Protein AF-A0A392SKK2-F1 (afdb_monomer_lite)

pLDDT: mean 90.46, std 10.31, range [44.03, 98.56]

Foldseek 3Di:
DDDDDPRVLVVLLCQLLQVPPPFFRDNVSLVVLVVCLVVCPPPPVCDDVNNVSSVVSNVSNVCSVVVDCRNPPGDDPVVVVVVVVVVPDDPPPD

Radius of gyration: 17.09 Å; chains: 1; bounding box: 43×26×50 Å

Structure (mmCIF, N/CA/C/O backbone):
data_AF-A0A392SKK2-F1
#
_entry.id   AF-A0A392SKK2-F1
#
loop_
_atom_site.group_PDB
_atom_site.id
_atom_site.type_symbol
_atom_site.label_atom_id
_atom_site.label_alt_id
_atom_site.label_comp_id
_atom_site.label_asym_id
_atom_site.label_entity_id
_atom_site.label_seq_id
_atom_site.pdbx_PDB_ins_code
_atom_site.Cartn_x
_atom_site.Cartn_y
_atom_site.Cartn_z
_atom_site.occupancy
_atom_site.B_iso_or_equiv
_atom_site.auth_seq_id
_atom_site.auth_comp_id
_atom_site.auth_asym_id
_atom_site.auth_atom_id
_atom_site.pdbx_PDB_model_num
ATOM 1 N N . PHE A 1 1 ? -8.626 -15.984 -4.233 1.00 87.62 1 PHE A N 1
ATOM 2 C CA . PHE A 1 1 ? -7.680 -15.777 -3.119 1.00 87.62 1 PHE A CA 1
ATOM 3 C C . PHE A 1 1 ? -8.464 -15.357 -1.891 1.00 87.62 1 PHE A C 1
ATOM 5 O O . PHE A 1 1 ? -9.396 -14.575 -2.051 1.00 87.62 1 PHE A O 1
ATOM 12 N N . LEU A 1 2 ? -8.156 -15.904 -0.712 1.00 97.50 2 LEU A N 1
ATOM 13 C CA . LEU A 1 2 ? -8.936 -15.644 0.495 1.00 97.50 2 LEU A CA 1
ATOM 14 C C . LEU A 1 2 ? -8.051 -15.733 1.745 1.00 97.50 2 LEU A C 1
ATOM 16 O O . LEU A 1 2 ? -7.387 -16.743 1.951 1.00 97.50 2 LEU A O 1
ATOM 20 N N . LEU A 1 3 ? -8.048 -14.667 2.549 1.00 97.94 3 LEU A N 1
ATOM 21 C CA . LEU A 1 3 ? -7.314 -14.540 3.810 1.00 97.94 3 LEU A CA 1
ATOM 22 C C . LEU A 1 3 ? -8.225 -13.919 4.869 1.00 97.94 3 LEU A C 1
ATOM 24 O O . LEU A 1 3 ? -9.145 -13.168 4.536 1.00 97.94 3 LEU A O 1
ATOM 28 N N . TYR A 1 4 ? -7.936 -14.173 6.143 1.00 98.12 4 TYR A N 1
ATOM 29 C CA . TYR A 1 4 ? -8.743 -13.683 7.258 1.00 98.12 4 TYR A CA 1
ATOM 30 C C . TYR A 1 4 ? -7.910 -12.877 8.254 1.00 98.12 4 TYR A C 1
ATOM 32 O O . TYR A 1 4 ? -6.750 -13.186 8.513 1.00 98.12 4 TYR A O 1
ATOM 40 N N . ASN A 1 5 ? -8.528 -11.858 8.857 1.00 97.69 5 ASN A N 1
ATOM 41 C CA . ASN A 1 5 ? -8.019 -11.137 10.028 1.00 97.69 5 ASN A CA 1
ATOM 42 C C . ASN A 1 5 ? 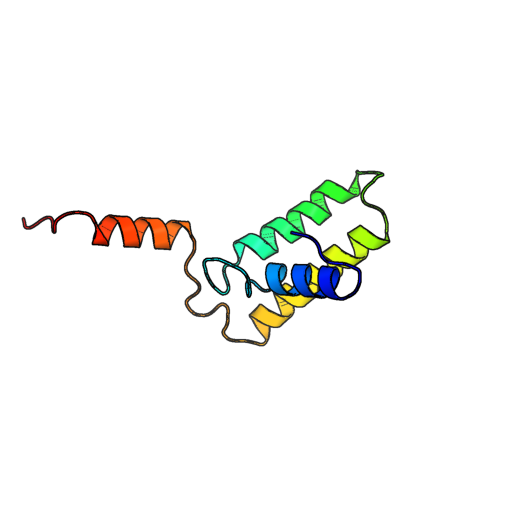-6.544 -10.705 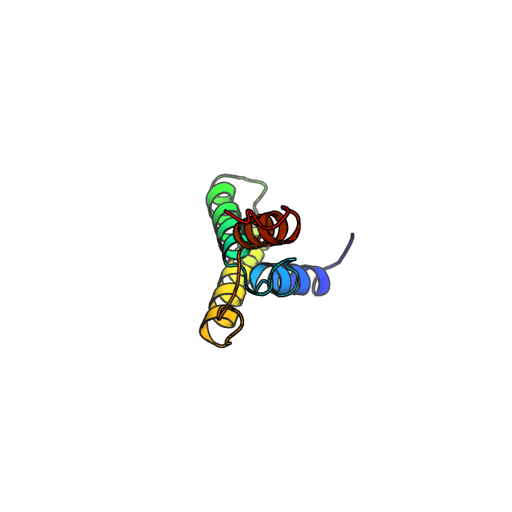9.907 1.00 97.69 5 ASN A C 1
ATOM 44 O O . ASN A 1 5 ? -6.216 -9.791 9.145 1.00 97.69 5 ASN A O 1
ATOM 48 N N . LYS A 1 6 ? -5.656 -11.353 10.674 1.00 98.25 6 LYS A N 1
ATOM 49 C CA . LYS A 1 6 ? -4.225 -11.050 10.717 1.00 98.25 6 LYS A CA 1
ATOM 50 C C . LYS A 1 6 ? -3.558 -11.295 9.368 1.00 98.25 6 LYS A C 1
ATOM 52 O O . LYS A 1 6 ? -2.771 -10.454 8.954 1.00 98.25 6 LYS A O 1
ATOM 57 N N . ASP A 1 7 ? -3.925 -12.359 8.661 1.00 98.06 7 ASP A N 1
ATOM 58 C CA . ASP A 1 7 ? -3.334 -12.677 7.360 1.00 98.06 7 ASP A CA 1
ATOM 59 C C . ASP A 1 7 ? -3.779 -11.665 6.303 1.00 98.06 7 ASP A C 1
ATOM 61 O O . ASP A 1 7 ? -2.962 -11.163 5.540 1.00 98.06 7 ASP A O 1
ATOM 65 N N . ALA A 1 8 ? -5.054 -11.262 6.321 1.00 98.31 8 ALA A N 1
ATOM 66 C CA . ALA A 1 8 ? -5.554 -10.202 5.442 1.00 98.31 8 ALA A CA 1
ATOM 67 C C . ALA A 1 8 ? -4.866 -8.850 5.717 1.00 98.31 8 ALA A C 1
ATOM 69 O O . ALA A 1 8 ? -4.553 -8.101 4.792 1.00 98.31 8 ALA A O 1
ATOM 70 N N . THR A 1 9 ? -4.600 -8.554 6.993 1.00 98.31 9 THR A N 1
ATOM 71 C CA . THR A 1 9 ? -3.887 -7.344 7.427 1.00 98.31 9 THR A CA 1
ATOM 72 C C . THR A 1 9 ? -2.420 -7.378 7.000 1.00 98.31 9 THR A C 1
ATOM 74 O O . THR A 1 9 ? -1.898 -6.399 6.472 1.00 98.31 9 THR A O 1
ATOM 77 N N . GLN A 1 10 ? -1.763 -8.521 7.189 1.00 98.25 10 GLN A N 1
ATOM 78 C CA . GLN A 1 10 ? -0.385 -8.753 6.776 1.00 98.25 10 GLN A CA 1
ATOM 79 C C . GLN A 1 10 ? -0.234 -8.609 5.260 1.00 98.25 10 GLN A C 1
ATOM 81 O O . GLN A 1 10 ? 0.665 -7.908 4.800 1.00 98.25 10 GLN A O 1
ATOM 86 N N . HIS A 1 11 ? -1.152 -9.198 4.498 1.00 97.50 11 HIS A N 1
ATOM 87 C CA . HIS A 1 11 ? -1.145 -9.136 3.044 1.00 97.50 11 HIS A CA 1
ATOM 88 C C . HIS A 1 11 ? -1.277 -7.697 2.534 1.00 97.50 11 HIS A C 1
ATOM 90 O O . HIS A 1 11 ? -0.430 -7.236 1.776 1.00 97.50 11 HIS A O 1
ATOM 96 N N . ILE A 1 12 ? -2.254 -6.909 3.009 1.00 97.38 12 ILE A N 1
ATOM 97 C CA . ILE A 1 12 ? -2.366 -5.507 2.560 1.00 97.38 12 ILE A CA 1
ATOM 98 C C . ILE A 1 12 ? -1.143 -4.661 2.957 1.00 97.38 12 ILE A C 1
ATOM 100 O O . ILE A 1 12 ? -0.790 -3.717 2.243 1.00 97.38 12 ILE A O 1
ATOM 104 N N . PHE A 1 13 ? -0.456 -4.994 4.054 1.00 97.69 13 PHE A N 1
ATOM 105 C CA . PHE A 1 13 ? 0.810 -4.357 4.427 1.00 97.69 13 PHE A CA 1
ATOM 106 C C . PHE A 1 13 ? 1.950 -4.744 3.480 1.00 97.69 13 PHE A C 1
ATOM 108 O O . PHE A 1 13 ? 2.686 -3.859 3.047 1.00 97.69 13 PHE A O 1
ATOM 115 N N . GLN A 1 14 ? 2.065 -6.021 3.110 1.00 95.50 14 GLN A N 1
ATOM 116 C CA . GLN A 1 14 ? 3.049 -6.511 2.139 1.00 95.50 14 GLN A CA 1
ATOM 117 C C . GLN A 1 14 ? 2.818 -5.915 0.746 1.00 95.50 14 GLN A C 1
ATOM 119 O O . GLN A 1 14 ? 3.758 -5.398 0.139 1.00 95.50 14 GLN A O 1
ATOM 124 N N . VAL A 1 15 ? 1.564 -5.877 0.289 1.00 94.75 15 VAL A N 1
ATOM 125 C CA . VAL A 1 15 ? 1.149 -5.210 -0.952 1.00 94.75 15 VAL A CA 1
ATOM 126 C C . VAL A 1 15 ? 1.504 -3.720 -0.910 1.00 94.75 15 VAL A C 1
ATOM 128 O O . VAL A 1 15 ? 2.180 -3.222 -1.805 1.00 94.75 15 VAL A O 1
ATOM 131 N N . SER A 1 16 ? 1.142 -3.000 0.159 1.00 95.19 16 SER A N 1
ATOM 132 C CA . SER A 1 16 ? 1.436 -1.558 0.288 1.00 95.19 16 SER A CA 1
ATOM 133 C C . SER A 1 16 ? 2.931 -1.243 0.399 1.00 95.19 16 SER A C 1
ATOM 135 O O . SER A 1 16 ? 3.359 -0.146 0.035 1.00 95.19 16 SER A O 1
ATOM 137 N N . ALA A 1 17 ? 3.721 -2.186 0.913 1.00 93.69 17 ALA A N 1
ATOM 138 C CA . ALA A 1 17 ? 5.177 -2.118 0.951 1.00 93.69 17 ALA A CA 1
ATOM 139 C C . ALA A 1 17 ? 5.834 -2.467 -0.398 1.00 93.69 17 ALA A C 1
ATOM 141 O O . ALA A 1 17 ? 7.027 -2.225 -0.566 1.00 93.69 17 ALA A O 1
ATOM 142 N N . GLY A 1 18 ? 5.072 -3.002 -1.359 1.00 90.38 18 GLY A N 1
ATOM 143 C CA . GLY A 1 18 ? 5.575 -3.434 -2.662 1.00 90.38 18 GLY A CA 1
ATOM 144 C C . GLY A 1 18 ? 6.325 -4.768 -2.628 1.00 90.38 18 GLY A C 1
ATOM 145 O O . GLY A 1 18 ? 7.052 -5.052 -3.573 1.00 90.38 18 GLY A O 1
ATOM 146 N N . LEU A 1 19 ? 6.169 -5.564 -1.560 1.00 89.62 19 LEU A N 1
ATOM 147 C CA . LEU A 1 19 ? 6.814 -6.877 -1.391 1.00 89.62 19 LEU A CA 1
ATOM 148 C C . LEU A 1 19 ? 6.169 -7.969 -2.253 1.00 89.62 19 LEU A C 1
ATOM 150 O O . LEU A 1 19 ? 6.836 -8.919 -2.640 1.00 89.62 19 LEU A O 1
ATOM 154 N N . GLU A 1 20 ? 4.881 -7.820 -2.556 1.00 82.31 20 GLU A N 1
ATOM 155 C CA . GLU A 1 20 ? 4.107 -8.741 -3.402 1.00 82.31 20 GLU A CA 1
ATOM 156 C C . GLU A 1 20 ? 3.776 -8.119 -4.770 1.00 82.31 20 GLU A C 1
ATOM 158 O O . GLU A 1 20 ? 2.753 -8.417 -5.381 1.00 82.31 20 GLU A O 1
ATOM 163 N N . SER A 1 21 ? 4.629 -7.207 -5.244 1.00 80.69 21 SER A N 1
ATOM 164 C CA . SER A 1 21 ? 4.512 -6.597 -6.571 1.00 80.69 21 SER A CA 1
ATOM 165 C C . SER A 1 21 ? 5.319 -7.382 -7.606 1.00 80.69 21 SER A C 1
ATOM 167 O O . SER A 1 21 ? 6.395 -7.889 -7.292 1.00 80.69 21 SER A O 1
ATOM 169 N N . LEU A 1 22 ? 4.845 -7.408 -8.861 1.00 77.38 22 LEU A N 1
ATOM 170 C CA . LEU A 1 22 ? 5.628 -7.893 -10.011 1.00 77.38 22 LEU A CA 1
ATOM 171 C C . LEU A 1 22 ? 6.965 -7.158 -10.131 1.00 77.38 22 LEU A C 1
ATOM 173 O O . LEU A 1 22 ? 7.954 -7.739 -10.569 1.00 77.38 22 LEU A O 1
ATOM 177 N N . VAL A 1 23 ? 6.979 -5.889 -9.719 1.00 79.88 23 VAL A N 1
ATOM 178 C CA . VAL A 1 23 ? 8.199 -5.109 -9.583 1.00 79.88 23 VAL A CA 1
ATOM 179 C C . VAL A 1 23 ? 8.392 -4.709 -8.130 1.00 79.88 23 VAL A C 1
ATOM 181 O O . VAL A 1 23 ? 7.655 -3.879 -7.583 1.00 79.88 23 VAL A O 1
ATOM 184 N N . LEU A 1 24 ? 9.391 -5.331 -7.505 1.00 79.81 24 LEU A N 1
ATOM 185 C CA . LEU A 1 24 ? 9.710 -5.143 -6.098 1.00 79.81 24 LEU A CA 1
ATOM 186 C C . LEU A 1 24 ? 9.966 -3.660 -5.803 1.00 79.81 24 LEU A C 1
ATOM 188 O O . LEU A 1 24 ? 10.781 -3.011 -6.455 1.00 79.81 24 LEU A O 1
ATOM 192 N N . GLY A 1 25 ? 9.252 -3.121 -4.813 1.00 72.62 25 GLY A N 1
ATOM 193 C CA . GLY A 1 25 ? 9.449 -1.739 -4.373 1.00 72.62 25 GLY A CA 1
ATOM 194 C C . GLY A 1 25 ? 8.878 -0.659 -5.296 1.00 72.62 25 GLY A C 1
ATOM 195 O O . GLY A 1 25 ? 9.168 0.524 -5.090 1.00 72.62 25 GLY A O 1
ATOM 196 N N . GLU A 1 26 ? 8.033 -1.001 -6.272 1.00 83.81 26 GLU A N 1
ATOM 197 C CA . GLU A 1 26 ? 7.327 -0.009 -7.088 1.00 83.81 26 GLU A CA 1
ATOM 198 C C . GLU A 1 26 ? 6.443 0.917 -6.220 1.00 83.81 26 GLU A C 1
ATOM 200 O O . GLU A 1 26 ? 5.670 0.487 -5.362 1.00 83.81 26 GLU A O 1
ATOM 205 N N . GLY A 1 27 ? 6.547 2.235 -6.430 1.00 82.50 27 GLY A N 1
ATOM 206 C CA . GLY A 1 27 ? 5.819 3.236 -5.633 1.00 82.50 27 GLY A CA 1
ATOM 207 C C . GLY A 1 27 ? 4.341 3.423 -6.006 1.00 82.50 27 GLY A C 1
ATOM 208 O O . GLY A 1 27 ? 3.609 4.131 -5.302 1.00 82.50 27 GLY A O 1
ATOM 209 N N . GLN A 1 28 ? 3.892 2.822 -7.110 1.00 88.38 28 GLN A N 1
ATOM 210 C CA . GLN A 1 28 ? 2.539 2.999 -7.637 1.00 88.38 28 GLN A CA 1
ATOM 211 C C . GLN A 1 28 ? 1.481 2.387 -6.716 1.00 88.38 28 GLN A C 1
ATOM 213 O O . GLN A 1 28 ? 0.488 3.054 -6.419 1.00 88.38 28 GLN A O 1
ATOM 218 N N . ILE A 1 29 ? 1.728 1.190 -6.171 1.00 91.19 29 ILE A N 1
ATOM 219 C CA . ILE A 1 29 ? 0.779 0.509 -5.277 1.00 91.19 29 ILE A CA 1
ATOM 220 C C . ILE A 1 29 ? 0.486 1.365 -4.039 1.00 91.19 29 ILE A C 1
ATOM 222 O O . ILE A 1 29 ? -0.671 1.639 -3.723 1.00 91.19 29 ILE A O 1
ATOM 226 N N . LEU A 1 30 ? 1.517 1.903 -3.379 1.00 94.19 30 LEU A N 1
ATOM 227 C CA . LEU A 1 30 ? 1.328 2.798 -2.231 1.00 94.19 30 LEU A CA 1
ATOM 228 C C . LEU A 1 30 ? 0.509 4.052 -2.597 1.00 94.19 30 LEU A C 1
ATOM 230 O O . LEU A 1 30 ? -0.248 4.572 -1.773 1.00 94.19 30 LEU A O 1
ATOM 234 N N . SER A 1 31 ? 0.648 4.551 -3.827 1.00 94.44 31 SER A N 1
ATOM 235 C CA . SER A 1 31 ? -0.135 5.688 -4.325 1.00 94.44 31 SER A CA 1
ATOM 236 C C . SER A 1 31 ? -1.603 5.315 -4.556 1.00 94.44 31 SER A C 1
ATOM 238 O O . SER A 1 31 ? -2.490 6.084 -4.184 1.00 94.44 31 SER A O 1
ATOM 240 N N . GLN A 1 32 ? -1.877 4.113 -5.062 1.00 95.62 32 GLN A N 1
ATOM 241 C CA . GLN A 1 32 ? -3.235 3.581 -5.198 1.00 95.62 32 GLN A CA 1
ATOM 242 C C . GLN A 1 32 ? -3.910 3.393 -3.832 1.00 95.62 32 GLN A C 1
ATOM 244 O O . GLN A 1 32 ? -5.054 3.804 -3.652 1.00 95.62 32 GLN A O 1
ATOM 249 N N . VAL A 1 33 ? -3.195 2.879 -2.826 1.00 97.00 33 VAL A N 1
ATOM 250 C CA . VAL A 1 33 ? -3.729 2.720 -1.458 1.00 97.00 33 VAL A CA 1
ATOM 251 C C . VAL A 1 33 ? -4.111 4.078 -0.849 1.00 97.00 33 VAL A C 1
ATOM 253 O O . VAL A 1 33 ? -5.177 4.214 -0.244 1.00 97.00 33 VAL A O 1
ATOM 256 N N . LYS A 1 34 ? -3.298 5.125 -1.063 1.00 97.81 34 LYS A N 1
ATOM 257 C CA . LYS A 1 34 ? -3.654 6.508 -0.681 1.00 97.81 34 LYS A CA 1
ATOM 258 C C . LYS A 1 34 ? -4.914 6.994 -1.397 1.00 97.81 34 LYS A C 1
ATOM 260 O O . LYS A 1 34 ? -5.753 7.644 -0.771 1.00 97.81 34 LYS A O 1
ATOM 265 N N . GLN A 1 35 ? -5.054 6.676 -2.682 1.00 98.00 35 GLN A N 1
ATOM 266 C CA . GLN A 1 35 ? -6.222 7.058 -3.469 1.00 98.00 35 GLN A CA 1
ATOM 267 C C . GLN A 1 35 ? -7.499 6.373 -2.966 1.00 98.00 35 GLN A C 1
ATOM 269 O O . GLN A 1 35 ? -8.528 7.038 -2.881 1.00 98.00 35 GLN A O 1
ATOM 274 N N . VAL A 1 36 ? -7.437 5.104 -2.546 1.00 98.00 36 VAL A N 1
ATOM 275 C CA . VAL A 1 36 ? -8.581 4.410 -1.926 1.00 98.00 36 VAL A CA 1
ATOM 276 C C . VAL A 1 36 ? -9.052 5.148 -0.676 1.00 98.00 36 VAL A C 1
ATOM 278 O O . VAL A 1 36 ? -10.241 5.426 -0.545 1.00 98.00 36 VAL A O 1
ATOM 281 N N . VAL A 1 37 ? -8.130 5.542 0.212 1.00 97.88 37 VAL A N 1
ATOM 282 C CA . VAL A 1 37 ? -8.494 6.326 1.404 1.00 97.88 37 VAL A CA 1
ATOM 283 C C . VAL A 1 37 ? -9.119 7.662 1.013 1.00 97.88 37 VAL A C 1
ATOM 285 O O . VAL A 1 37 ? -10.106 8.055 1.626 1.00 97.88 37 VAL A O 1
ATOM 288 N N . LYS A 1 38 ? -8.573 8.354 0.004 1.00 97.62 38 LYS A N 1
ATOM 289 C CA . LYS A 1 38 ? -9.095 9.644 -0.472 1.00 97.62 38 LYS A CA 1
ATOM 290 C C . LYS A 1 38 ? -10.520 9.517 -1.017 1.00 97.62 38 LYS A C 1
ATOM 292 O O . LYS A 1 38 ? -11.383 10.289 -0.620 1.00 97.62 38 LYS A O 1
ATOM 297 N N . VAL A 1 39 ? -10.768 8.541 -1.889 1.00 97.62 39 VAL A N 1
ATOM 298 C CA . VAL A 1 39 ? -12.093 8.291 -2.480 1.00 97.62 39 VAL A CA 1
ATOM 299 C C . VAL A 1 39 ? -13.086 7.803 -1.420 1.00 97.62 39 VAL A C 1
ATOM 301 O O . VAL A 1 39 ? -14.245 8.204 -1.428 1.00 97.62 39 VAL A O 1
ATOM 304 N N . GLY A 1 40 ? -12.630 6.992 -0.464 1.00 96.88 40 GLY A N 1
ATOM 305 C CA . GLY A 1 40 ? -13.472 6.407 0.577 1.00 96.88 40 GLY A CA 1
ATOM 306 C C . GLY A 1 40 ? -13.988 7.389 1.633 1.00 96.88 40 GLY A C 1
ATOM 307 O O . GLY A 1 40 ? -14.915 7.041 2.356 1.00 96.88 40 GLY A O 1
ATOM 308 N N . GLN A 1 41 ? -13.451 8.612 1.739 1.00 92.19 41 GLN A N 1
ATOM 309 C CA . GLN A 1 41 ? -13.879 9.580 2.767 1.00 92.19 41 GLN A CA 1
ATOM 310 C C . GLN A 1 41 ? -15.367 9.959 2.692 1.00 92.19 41 GLN A C 1
ATOM 312 O O . GLN A 1 41 ? -15.944 10.301 3.719 1.00 92.19 41 GLN A O 1
ATOM 317 N N . GLY A 1 42 ? -15.985 9.880 1.511 1.00 91.38 42 GLY A N 1
ATOM 318 C CA . GLY A 1 42 ? -17.414 10.148 1.311 1.00 91.38 42 GLY A CA 1
ATOM 319 C C . GLY A 1 42 ? -18.286 8.895 1.196 1.00 91.38 42 GLY A C 1
ATOM 320 O O . GLY A 1 42 ? -19.459 9.004 0.852 1.00 91.38 42 GLY A O 1
ATOM 321 N N . VAL A 1 43 ? -17.731 7.700 1.419 1.00 97.81 43 VAL A N 1
ATOM 322 C CA . VAL A 1 43 ? -18.423 6.431 1.164 1.00 97.81 43 VAL A CA 1
ATOM 323 C C . VAL A 1 43 ? -18.857 5.805 2.484 1.00 97.81 43 VAL A C 1
ATOM 325 O O . VAL A 1 43 ? -18.021 5.358 3.263 1.00 97.81 43 VAL A O 1
ATOM 328 N N . ASN A 1 44 ? -20.170 5.686 2.709 1.00 95.38 44 ASN A N 1
ATOM 329 C CA . ASN A 1 44 ? -20.732 5.111 3.944 1.00 95.38 44 ASN A CA 1
ATOM 330 C C . ASN A 1 44 ? -20.210 3.694 4.252 1.00 95.38 44 ASN A C 1
ATOM 332 O O . ASN A 1 44 ? -20.007 3.342 5.411 1.00 95.38 44 ASN A O 1
ATOM 336 N N . GLY A 1 45 ? -19.951 2.888 3.216 1.00 96.31 45 GLY A N 1
ATOM 337 C CA . GLY A 1 45 ? -19.385 1.542 3.358 1.00 96.31 45 GLY A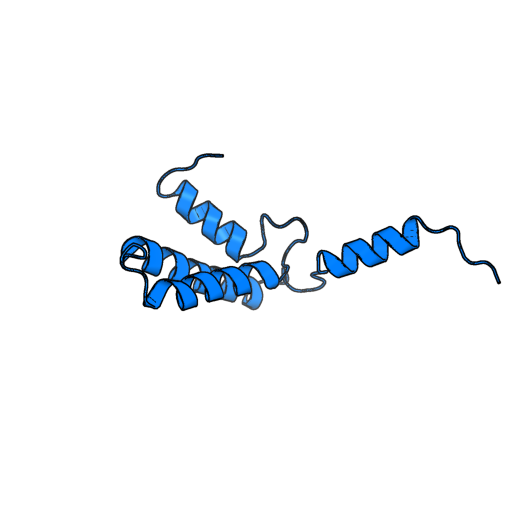 CA 1
ATOM 338 C C . GLY A 1 45 ? -17.902 1.512 3.752 1.00 96.31 45 GLY A C 1
ATOM 339 O O . GLY A 1 45 ? -17.412 0.481 4.210 1.00 96.31 45 GLY A O 1
ATOM 340 N N . PHE A 1 46 ? -17.173 2.627 3.632 1.00 97.62 46 PHE A N 1
ATOM 341 C CA . PHE A 1 46 ? -15.762 2.731 4.013 1.00 97.62 46 PHE A CA 1
ATOM 342 C C . PHE A 1 46 ? -15.620 3.065 5.505 1.00 97.62 46 PHE A C 1
ATOM 344 O O . PHE A 1 46 ? -15.077 4.093 5.914 1.00 97.62 46 PHE A O 1
ATOM 351 N N . GLY A 1 47 ? -16.161 2.170 6.332 1.00 96.94 47 GLY A N 1
ATOM 352 C CA . GLY A 1 47 ? -16.254 2.342 7.776 1.00 96.94 47 GLY A CA 1
ATOM 353 C C . GLY A 1 47 ? -14.901 2.388 8.495 1.00 96.94 47 GLY A C 1
ATOM 354 O O . GLY A 1 47 ? -13.833 2.137 7.931 1.00 96.94 47 GLY A O 1
ATOM 355 N N . ARG A 1 48 ? -14.954 2.672 9.802 1.00 97.06 48 ARG A N 1
ATOM 356 C CA . ARG A 1 48 ? -13.780 2.930 10.656 1.00 97.06 48 ARG A CA 1
ATOM 357 C C . ARG A 1 48 ? -12.703 1.843 10.581 1.00 97.06 48 ARG A C 1
ATOM 359 O O . ARG A 1 48 ? -11.527 2.184 10.506 1.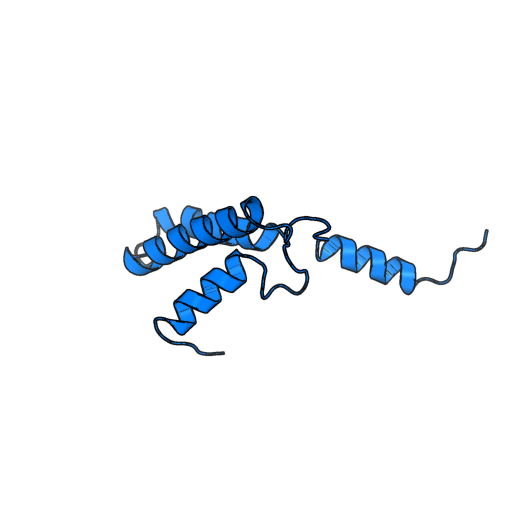00 97.06 48 ARG A O 1
ATOM 366 N N . ASN A 1 49 ? -13.093 0.569 10.577 1.00 97.50 49 ASN A N 1
ATOM 367 C CA . ASN A 1 49 ? -12.144 -0.549 10.576 1.00 97.50 49 ASN A CA 1
ATOM 368 C C . ASN A 1 49 ? -11.351 -0.617 9.265 1.00 97.50 49 ASN A C 1
ATOM 370 O O . ASN A 1 49 ? -10.124 -0.664 9.291 1.00 97.50 49 ASN A O 1
ATOM 374 N N . ILE A 1 50 ? -12.037 -0.542 8.121 1.00 98.00 50 ILE A N 1
ATOM 375 C CA . ILE A 1 50 ? -11.389 -0.569 6.803 1.00 98.00 50 ILE A CA 1
ATOM 376 C C . ILE A 1 50 ? -10.572 0.709 6.581 1.00 98.00 50 ILE A C 1
ATOM 378 O O . ILE A 1 50 ? -9.407 0.636 6.201 1.00 98.00 50 ILE A O 1
ATOM 382 N N . SER A 1 51 ? -11.124 1.882 6.903 1.00 97.94 51 SER A N 1
ATOM 383 C CA . SER A 1 51 ? -10.396 3.154 6.808 1.00 97.94 51 SER A CA 1
ATOM 384 C C . SER A 1 51 ? -9.132 3.162 7.676 1.00 97.94 51 SER A C 1
ATOM 386 O O . SER A 1 51 ? -8.064 3.580 7.226 1.00 97.94 51 SER A O 1
ATOM 388 N N . GLY A 1 52 ? -9.226 2.647 8.906 1.00 98.25 52 GLY A N 1
ATOM 389 C CA . GLY A 1 52 ? -8.098 2.493 9.821 1.00 98.25 52 GLY A CA 1
ATOM 390 C C . GLY A 1 52 ? -7.028 1.541 9.288 1.00 98.25 52 GLY A C 1
ATOM 391 O O . GLY A 1 52 ? -5.845 1.880 9.343 1.00 98.25 52 GLY A O 1
ATOM 392 N N . LEU A 1 53 ? -7.434 0.401 8.721 1.00 98.50 53 LEU A N 1
ATOM 393 C CA . LEU A 1 53 ? -6.532 -0.576 8.110 1.00 98.50 53 LEU A CA 1
ATOM 394 C C . LEU A 1 53 ? -5.759 0.029 6.930 1.00 98.50 53 LEU A C 1
ATOM 396 O O . LEU A 1 53 ? -4.532 -0.038 6.903 1.00 98.50 53 LEU A O 1
ATOM 400 N N . PHE A 1 54 ? -6.448 0.692 5.997 1.00 98.50 54 PHE A N 1
ATOM 401 C CA . PHE A 1 54 ? -5.803 1.318 4.838 1.00 98.50 54 PHE A CA 1
ATOM 402 C C . PHE A 1 54 ? -4.874 2.473 5.241 1.00 98.50 54 PHE A C 1
ATOM 404 O O . PHE A 1 54 ? -3.782 2.610 4.691 1.00 98.50 54 PHE A O 1
ATOM 411 N N . LYS A 1 55 ? -5.253 3.286 6.237 1.00 98.50 55 LYS A N 1
ATOM 412 C CA . LYS A 1 55 ? -4.368 4.332 6.779 1.00 98.50 55 LYS A CA 1
ATOM 413 C C . LYS A 1 55 ? -3.100 3.742 7.404 1.00 98.50 55 LYS A C 1
ATOM 415 O O . LYS A 1 55 ? -2.017 4.270 7.159 1.00 98.50 55 LYS A O 1
ATOM 420 N N . HIS A 1 56 ? -3.208 2.638 8.146 1.00 98.56 56 HIS A N 1
ATOM 421 C CA . HIS A 1 56 ? -2.034 1.933 8.673 1.00 98.56 56 HIS A CA 1
ATOM 422 C C . HIS A 1 56 ? -1.175 1.337 7.559 1.00 98.56 56 HIS A C 1
ATOM 424 O O . HIS A 1 56 ? 0.045 1.466 7.611 1.00 98.56 56 HIS A O 1
ATOM 430 N N . ALA A 1 57 ? -1.789 0.770 6.522 1.00 98.31 57 ALA A N 1
ATOM 431 C CA . ALA A 1 57 ? -1.070 0.229 5.376 1.00 98.31 57 ALA A CA 1
ATOM 432 C C . ALA A 1 57 ? -0.234 1.307 4.658 1.00 98.31 57 ALA A C 1
ATOM 434 O O . ALA A 1 57 ? 0.915 1.060 4.294 1.00 98.31 57 ALA A O 1
ATOM 435 N N . ILE A 1 58 ? -0.747 2.543 4.558 1.00 98.50 58 ILE A N 1
ATOM 436 C CA . ILE A 1 58 ? 0.018 3.693 4.043 1.00 98.50 58 ILE A CA 1
ATOM 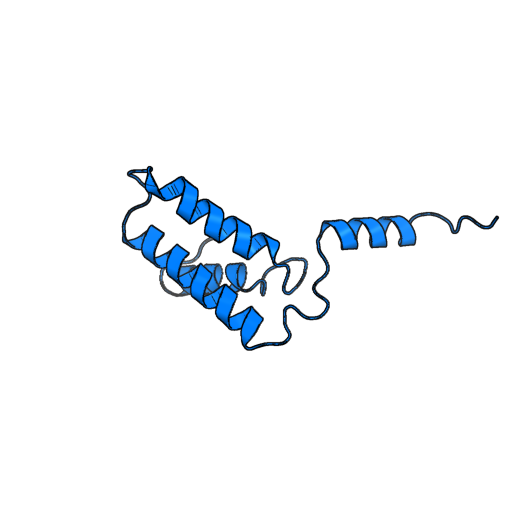437 C C . ILE A 1 58 ? 1.233 3.994 4.928 1.00 98.50 58 ILE A C 1
ATOM 439 O O . ILE A 1 58 ? 2.319 4.254 4.407 1.00 98.50 58 ILE A O 1
ATOM 443 N N . THR A 1 59 ? 1.065 3.987 6.252 1.00 98.56 59 THR A N 1
ATOM 444 C CA . THR A 1 59 ? 2.168 4.206 7.198 1.00 98.56 59 THR A CA 1
ATOM 445 C C . THR A 1 59 ? 3.232 3.120 7.067 1.00 98.56 59 THR A C 1
ATOM 447 O O . THR A 1 59 ? 4.412 3.447 6.965 1.00 98.56 59 THR A O 1
ATOM 450 N N . VAL A 1 60 ? 2.829 1.848 6.999 1.00 98.00 60 VAL A N 1
ATOM 451 C CA . VAL A 1 60 ? 3.747 0.715 6.812 1.00 98.00 60 VAL A CA 1
ATOM 452 C C . VAL A 1 60 ? 4.514 0.848 5.498 1.00 98.00 60 VAL A C 1
ATOM 454 O O . VAL A 1 60 ? 5.741 0.808 5.511 1.00 98.00 60 VAL A O 1
ATOM 457 N N . GLY A 1 61 ? 3.827 1.101 4.381 1.00 95.94 61 GLY A N 1
ATOM 458 C CA . GLY A 1 61 ? 4.481 1.265 3.081 1.00 95.94 61 GLY A CA 1
ATOM 459 C C . GLY A 1 61 ? 5.472 2.434 3.053 1.00 95.94 61 GLY A C 1
ATOM 460 O O . GLY A 1 61 ? 6.565 2.307 2.506 1.00 95.94 61 GLY A O 1
ATOM 461 N N . LYS A 1 62 ? 5.143 3.566 3.694 1.00 96.44 62 LYS A N 1
ATOM 462 C CA . LYS A 1 62 ? 6.082 4.694 3.839 1.00 96.44 62 LYS A CA 1
ATOM 463 C C . LYS A 1 62 ? 7.320 4.313 4.650 1.00 96.44 62 LYS A C 1
ATOM 465 O O . LYS A 1 62 ? 8.424 4.639 4.226 1.00 96.44 62 LYS A O 1
ATOM 470 N N . ARG A 1 63 ? 7.136 3.636 5.787 1.00 97.69 63 ARG A N 1
ATOM 471 C CA . ARG A 1 63 ? 8.235 3.197 6.657 1.00 97.69 63 ARG A CA 1
ATOM 472 C C . ARG A 1 63 ? 9.159 2.225 5.945 1.00 97.69 63 ARG A C 1
ATOM 474 O O . ARG A 1 63 ? 10.349 2.479 5.891 1.00 97.69 63 ARG A O 1
ATOM 481 N N . VAL A 1 64 ? 8.618 1.185 5.312 1.00 95.50 64 VAL A N 1
ATOM 482 C CA . VAL A 1 64 ? 9.424 0.196 4.579 1.00 95.50 64 VAL A CA 1
ATOM 483 C C . VAL A 1 64 ? 10.268 0.866 3.491 1.00 95.50 64 VAL A C 1
ATOM 485 O O . VAL A 1 64 ? 11.448 0.567 3.367 1.00 95.50 64 VAL A O 1
ATOM 488 N N . ARG A 1 65 ? 9.720 1.836 2.751 1.00 92.38 65 ARG A N 1
ATOM 489 C CA . ARG A 1 65 ? 10.489 2.577 1.735 1.00 92.38 65 ARG A CA 1
ATOM 490 C C . ARG A 1 65 ? 11.562 3.505 2.306 1.00 92.38 65 ARG A C 1
ATOM 492 O O . ARG A 1 65 ? 12.533 3.770 1.613 1.00 92.38 65 ARG A O 1
ATOM 499 N N . ALA A 1 66 ? 11.348 4.058 3.497 1.00 94.06 66 ALA A N 1
ATOM 500 C CA . ALA A 1 66 ? 12.281 4.989 4.130 1.00 94.06 66 ALA A CA 1
ATOM 501 C C . ALA A 1 66 ? 13.374 4.269 4.934 1.00 94.06 66 ALA A C 1
ATOM 503 O O . ALA A 1 66 ? 14.499 4.746 5.013 1.00 94.06 66 ALA A O 1
ATOM 504 N N . GLU A 1 67 ? 13.031 3.133 5.538 1.00 96.62 67 GLU A N 1
ATOM 505 C CA . GLU A 1 67 ? 13.887 2.363 6.445 1.00 96.62 67 GLU A CA 1
ATOM 506 C C . GLU A 1 67 ? 14.634 1.231 5.715 1.00 96.62 67 GLU A C 1
ATOM 508 O O . GLU A 1 67 ? 15.495 0.585 6.306 1.00 96.62 67 GLU A O 1
ATOM 513 N N . THR A 1 68 ? 14.324 0.969 4.439 1.00 93.25 68 THR A N 1
ATOM 514 C CA . THR A 1 68 ? 14.972 -0.086 3.645 1.00 93.25 68 THR A CA 1
ATOM 515 C C . THR A 1 68 ? 15.338 0.398 2.245 1.00 93.25 68 THR A C 1
ATOM 517 O O . THR A 1 68 ? 14.732 1.324 1.707 1.00 93.25 68 THR A O 1
ATOM 520 N N . ASN A 1 69 ? 16.269 -0.305 1.599 1.00 89.44 69 ASN A N 1
ATOM 521 C CA . ASN A 1 69 ? 16.662 -0.039 0.214 1.00 89.44 69 ASN A CA 1
ATOM 522 C C . ASN A 1 69 ? 15.685 -0.619 -0.822 1.00 89.44 69 ASN A C 1
ATOM 524 O O . ASN A 1 69 ? 16.025 -0.677 -1.996 1.00 89.44 69 ASN A O 1
ATOM 528 N N . ILE A 1 70 ? 14.472 -1.034 -0.438 1.00 87.25 70 ILE A N 1
ATOM 529 C CA . ILE A 1 70 ? 13.521 -1.662 -1.371 1.00 87.25 70 ILE A CA 1
ATOM 530 C C . ILE A 1 70 ? 13.135 -0.749 -2.543 1.00 87.25 70 ILE A C 1
ATOM 532 O O . ILE A 1 70 ? 12.801 -1.221 -3.620 1.00 87.25 70 ILE A O 1
ATOM 536 N N . ALA A 1 71 ? 13.168 0.569 -2.338 1.00 81.69 71 ALA A N 1
ATOM 537 C CA . ALA A 1 71 ? 12.880 1.539 -3.386 1.00 81.69 71 ALA A CA 1
ATOM 538 C C . ALA A 1 71 ? 14.091 1.812 -4.298 1.00 81.69 71 ALA A C 1
ATOM 540 O O . ALA A 1 71 ? 13.925 2.431 -5.350 1.00 81.69 71 ALA A O 1
ATOM 541 N N . ALA A 1 72 ? 15.299 1.403 -3.896 1.00 79.38 72 ALA A N 1
ATOM 542 C CA . ALA A 1 72 ? 16.509 1.619 -4.674 1.00 79.38 72 ALA A CA 1
ATOM 543 C C . ALA A 1 72 ? 16.504 0.678 -5.885 1.00 79.38 72 ALA A C 1
ATOM 545 O O . ALA A 1 72 ? 16.455 -0.538 -5.733 1.00 79.38 72 ALA A O 1
ATOM 546 N N . GLY A 1 73 ? 16.523 1.247 -7.091 1.00 68.88 73 GLY A N 1
ATOM 547 C CA . GLY A 1 73 ? 16.459 0.466 -8.330 1.00 68.88 73 GLY A CA 1
ATOM 548 C C . GLY A 1 73 ? 15.074 -0.104 -8.650 1.00 68.88 73 GLY A C 1
ATOM 549 O O . GLY A 1 73 ? 14.963 -0.925 -9.556 1.00 68.88 73 GLY A O 1
ATOM 550 N N . ALA A 1 74 ? 14.020 0.329 -7.947 1.00 70.75 74 ALA A N 1
ATOM 551 C CA . ALA A 1 74 ? 12.657 -0.057 -8.285 1.00 70.75 74 ALA A CA 1
ATOM 552 C C . ALA A 1 74 ? 12.302 0.474 -9.683 1.00 70.75 74 ALA A C 1
ATOM 554 O O . ALA A 1 74 ? 12.126 1.679 -9.883 1.00 70.75 74 ALA A O 1
ATOM 555 N N . VAL A 1 75 ? 12.203 -0.442 -10.642 1.00 74.75 75 VAL A N 1
ATOM 556 C CA . VAL A 1 75 ? 11.649 -0.177 -11.968 1.00 74.75 75 VAL A CA 1
ATOM 557 C C . VAL A 1 75 ? 10.119 -0.093 -11.876 1.00 74.75 75 VAL A C 1
ATOM 559 O O . VAL A 1 75 ? 9.517 -0.446 -10.863 1.00 74.75 75 VAL A O 1
ATOM 562 N N . SER A 1 76 ? 9.457 0.467 -12.879 1.00 80.88 76 SER A N 1
ATOM 563 C CA . SER A 1 76 ? 7.999 0.370 -12.990 1.00 80.88 76 SER A CA 1
ATOM 564 C C . SER A 1 76 ? 7.637 -0.768 -13.930 1.00 80.88 76 SER A C 1
ATOM 566 O O . SER A 1 76 ? 8.447 -1.196 -14.756 1.00 80.88 76 SER A O 1
ATOM 568 N N . VAL A 1 77 ? 6.384 -1.222 -13.880 1.00 84.12 77 VAL A N 1
ATOM 569 C CA . VAL A 1 77 ? 5.882 -2.163 -14.895 1.00 84.12 77 VAL A CA 1
ATOM 570 C C . VAL A 1 77 ? 6.042 -1.576 -16.303 1.00 84.12 77 VAL A C 1
ATOM 572 O O . VAL A 1 77 ? 6.392 -2.285 -17.242 1.00 84.12 77 VAL A O 1
ATOM 575 N N . SER A 1 78 ? 5.852 -0.262 -16.454 1.00 85.62 78 SER A N 1
ATOM 576 C CA . SER A 1 78 ? 6.042 0.418 -17.736 1.00 85.62 78 SER A CA 1
ATOM 577 C C . SER A 1 78 ? 7.497 0.416 -18.214 1.00 85.62 78 SER A C 1
ATOM 579 O O . SER A 1 78 ? 7.722 0.200 -19.401 1.00 85.62 78 SER A O 1
ATOM 581 N N . SER A 1 79 ? 8.488 0.605 -17.335 1.00 84.38 79 SER A N 1
ATOM 582 C CA . SER A 1 79 ? 9.895 0.520 -17.747 1.00 84.38 79 SER A CA 1
ATOM 583 C C . SER A 1 79 ? 10.304 -0.919 -18.055 1.00 84.38 79 SER A C 1
ATOM 585 O O . SER A 1 79 ? 10.995 -1.137 -19.042 1.00 84.38 79 SER A O 1
ATOM 587 N N . ALA A 1 80 ? 9.807 -1.902 -17.294 1.00 85.56 80 ALA A N 1
ATOM 588 C CA . ALA A 1 80 ? 10.011 -3.320 -17.595 1.00 85.56 80 ALA A CA 1
ATOM 589 C C . ALA A 1 80 ? 9.396 -3.717 -18.951 1.00 85.56 80 ALA A C 1
ATOM 591 O O . ALA A 1 80 ? 9.980 -4.499 -19.695 1.00 85.56 80 ALA A O 1
ATOM 592 N N . ALA A 1 81 ? 8.242 -3.146 -19.315 1.00 88.38 81 ALA A N 1
ATOM 593 C CA . ALA A 1 81 ? 7.629 -3.358 -20.625 1.00 88.38 81 ALA A CA 1
ATOM 594 C C . ALA A 1 81 ? 8.483 -2.784 -21.769 1.00 88.38 81 ALA A C 1
ATOM 596 O O . ALA A 1 81 ? 8.617 -3.423 -22.811 1.00 88.38 81 ALA A O 1
ATOM 597 N N . VAL A 1 82 ? 9.081 -1.603 -21.574 1.00 90.62 82 VAL A N 1
ATOM 598 C CA . VAL A 1 82 ? 10.006 -0.997 -22.547 1.00 90.62 82 VAL A CA 1
ATOM 599 C C . VAL A 1 82 ? 11.277 -1.833 -22.685 1.00 90.62 82 VAL A C 1
ATOM 601 O O . VAL A 1 82 ? 11.714 -2.104 -23.799 1.00 90.62 82 VAL A O 1
ATOM 604 N N . GLU A 1 83 ? 11.847 -2.282 -21.570 1.00 87.44 83 GLU A N 1
ATOM 605 C CA . GLU A 1 83 ? 13.032 -3.140 -21.566 1.00 87.44 83 GLU A CA 1
ATOM 606 C C . GLU A 1 83 ? 12.761 -4.468 -22.287 1.00 87.44 83 GLU A C 1
ATOM 608 O O . GLU A 1 83 ? 13.528 -4.881 -23.157 1.00 87.44 83 GLU A O 1
ATOM 613 N N . LEU A 1 84 ? 11.606 -5.083 -22.016 1.00 89.69 84 LEU A N 1
ATOM 614 C CA . LEU A 1 84 ? 11.159 -6.279 -22.719 1.00 89.69 84 LEU A CA 1
ATOM 615 C C . LEU A 1 84 ? 10.980 -6.028 -24.222 1.00 89.69 84 LEU A C 1
ATOM 617 O O . LEU A 1 84 ? 11.334 -6.892 -25.022 1.00 89.69 84 LEU A O 1
ATOM 621 N N . ALA A 1 85 ? 10.451 -4.867 -24.618 1.00 93.31 85 ALA A N 1
ATOM 622 C CA . ALA A 1 85 ? 10.322 -4.510 -26.026 1.00 93.31 85 ALA A CA 1
ATOM 623 C C . ALA A 1 85 ? 11.698 -4.431 -26.705 1.00 93.31 85 ALA A C 1
ATOM 625 O O . ALA A 1 85 ? 11.885 -5.056 -27.746 1.00 93.31 85 ALA A O 1
ATOM 626 N N . TYR A 1 86 ? 12.679 -3.759 -26.092 1.00 91.06 86 TYR A N 1
ATOM 627 C CA . TYR A 1 86 ? 14.047 -3.702 -26.619 1.00 91.06 86 TYR A CA 1
ATOM 628 C C . TYR A 1 86 ? 14.708 -5.082 -26.709 1.00 91.06 86 TYR A C 1
ATOM 630 O O . TYR A 1 86 ? 15.345 -5.371 -27.712 1.00 91.06 86 TYR A O 1
ATOM 638 N N . MET A 1 87 ? 14.507 -5.968 -25.726 1.00 90.94 87 MET A N 1
ATOM 639 C CA . MET A 1 87 ? 15.043 -7.339 -25.775 1.00 90.94 87 MET A CA 1
ATOM 640 C C . MET A 1 87 ? 14.418 -8.213 -26.873 1.00 90.94 87 MET A C 1
ATOM 642 O O . MET A 1 87 ? 14.986 -9.243 -27.239 1.00 90.94 87 MET A O 1
ATOM 646 N N . LYS A 1 88 ? 13.202 -7.886 -27.328 1.00 91.56 88 LYS A N 1
ATOM 647 C CA . LYS A 1 88 ? 12.450 -8.689 -28.307 1.00 91.56 88 LYS A CA 1
ATOM 648 C C . LYS A 1 88 ? 12.513 -8.134 -29.721 1.00 91.56 88 LYS A C 1
ATOM 650 O O . LYS A 1 88 ? 12.242 -8.884 -30.659 1.00 91.56 88 LYS A O 1
ATOM 655 N N . LEU A 1 89 ? 12.842 -6.858 -29.881 1.00 90.81 89 LEU A N 1
ATOM 656 C CA . LEU A 1 89 ? 13.111 -6.285 -31.188 1.00 90.81 89 LEU A CA 1
ATOM 657 C C . LEU A 1 89 ? 14.474 -6.793 -31.685 1.00 90.81 89 LEU A C 1
ATOM 659 O O . LEU A 1 89 ? 15.409 -6.889 -30.893 1.00 90.81 89 LEU A O 1
ATOM 663 N N . PRO A 1 90 ? 14.606 -7.143 -32.9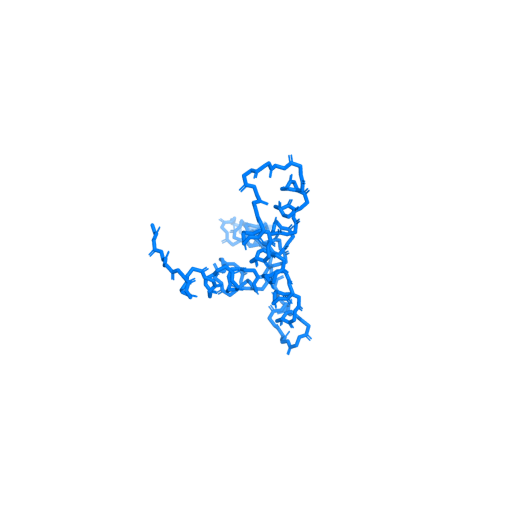76 1.00 78.38 90 PRO A N 1
ATOM 664 C CA . PRO A 1 90 ? 15.919 -7.369 -33.565 1.00 78.38 90 PRO A CA 1
ATOM 665 C C . PRO A 1 90 ? 16.758 -6.106 -33.373 1.00 78.38 90 PRO A C 1
ATOM 667 O O . PRO A 1 90 ? 16.218 -5.008 -33.543 1.00 78.38 90 PRO A O 1
ATOM 670 N N . ASP A 1 91 ? 18.046 -6.253 -33.045 1.00 69.19 91 ASP A N 1
ATOM 671 C CA . ASP A 1 91 ? 18.968 -5.118 -33.022 1.00 69.19 91 ASP A CA 1
ATOM 672 C C . ASP A 1 91 ? 18.791 -4.344 -34.326 1.00 69.19 91 ASP A C 1
ATOM 674 O O . ASP A 1 91 ? 18.983 -4.886 -35.419 1.00 69.19 91 ASP A O 1
ATOM 678 N N . ALA A 1 92 ? 18.390 -3.079 -34.217 1.00 62.16 92 ALA A N 1
ATOM 679 C CA . ALA A 1 92 ? 18.395 -2.167 -35.343 1.00 62.16 92 ALA A CA 1
ATOM 680 C C . ALA A 1 92 ? 19.863 -1.858 -35.655 1.00 62.16 92 ALA A C 1
ATOM 682 O O . ALA A 1 92 ? 20.399 -0.827 -35.265 1.00 62.16 92 ALA A O 1
ATOM 683 N N . SER A 1 93 ? 20.537 -2.814 -36.295 1.00 51.97 93 SER A N 1
ATOM 684 C CA . SER A 1 93 ? 21.839 -2.621 -36.910 1.00 51.97 93 SER A CA 1
ATOM 685 C C . SER A 1 93 ? 21.642 -1.677 -38.096 1.00 51.97 93 SER A C 1
ATOM 687 O O . SER A 1 93 ? 21.255 -2.105 -39.185 1.00 51.97 93 SER A O 1
ATOM 689 N N . HIS A 1 94 ? 21.869 -0.389 -37.858 1.00 44.03 94 HIS A N 1
ATOM 690 C CA . HIS A 1 94 ? 22.213 0.591 -38.880 1.00 44.03 94 HIS A CA 1
ATOM 691 C C . HIS A 1 94 ? 23.596 1.149 -38.572 1.00 44.03 94 HIS A C 1
ATOM 693 O O . HIS A 1 94 ? 23.845 1.470 -37.388 1.00 44.03 94 HIS A O 1
#

Organism: NCBI:txid97028

InterPro domains:
  IPR015895 Glutamyl-tRNA reductase, N-terminal [PF05201] (3-68)
  IPR018214 Glutamyl-tRNA reductase, conserved site [PS00747] (11-34)
  IPR036343 Glutamyl-tRNA reductase, N-terminal domain superfamily [G3DSA:3.30.460.30] (1-73)
  IPR036343 Glutamyl-tRNA reductase, N-terminal domain superfamily [SSF69742] (2-70)

Secondary structure (DSSP, 8-state):
----HHHHHHHHHHHHHTTTSSSTT-HHHHHHHHHHHHHHTT-TTS-HHHHHHHHHHHHHHHHHHHHSGGGTT---HHHHHHHHHHHHSPP---

Sequence (94 aa):
FLLYNKDATQHIFQVSAGLESLVLGEGQILSQVKQVVKVGQGVNGFGRNISGLFKHAITVGKRVRAETNIAAGAVSVSSAAVELAYMKLPDASH